Protein AF-A0A2N5K4A0-F1 (afdb_monomer_lite)

Sequence (76 aa):
MNLFITKRIRELKTAVLMLALVLGLLFSSHTTFAGSTSTSCDDGVCVTETCEGDNCSTSTSTGGTTDDVDDVDDDV

Secondary structure (DSSP, 8-state):
--HHHHHHHHHHHHHHHHHHHHHHHHHHHHS----EEEEEEETTEEEEEEEETTEEEEEEEE-----------S--

pLDDT: mean 76.98, std 12.36, range [51.12, 93.94]

Radius of gyration: 30.18 Å; chains: 1; bounding box: 57×25×94 Å

Foldseek 3Di:
DPPVVVVVVVVVVVVVVVVVVVVVVVVVVVPWDPWDWDWDDDPQKIWIWTDTPPDIDIDIDRNPPPCPPPPPPDDD

Structure (mmCIF, N/CA/C/O backbone):
data_AF-A0A2N5K4A0-F1
#
_entry.id   AF-A0A2N5K4A0-F1
#
loop_
_atom_site.group_PDB
_atom_site.id
_atom_site.type_symbol
_atom_site.label_atom_id
_atom_site.label_alt_id
_atom_site.label_comp_id
_atom_site.label_asym_id
_atom_site.label_entity_id
_atom_site.label_seq_id
_atom_site.pdbx_PDB_ins_code
_atom_site.Cartn_x
_atom_site.Cartn_y
_atom_site.Cartn_z
_atom_site.occupancy
_atom_site.B_iso_or_equiv
_atom_site.auth_seq_id
_atom_site.auth_comp_id
_atom_site.auth_asym_id
_atom_site.auth_atom_id
_atom_site.pdbx_PDB_model_num
ATOM 1 N N . MET A 1 1 ? -17.531 -10.117 52.550 1.00 53.94 1 MET A N 1
ATOM 2 C CA . MET A 1 1 ? -16.467 -9.401 51.805 1.00 53.94 1 MET A CA 1
ATOM 3 C C . MET A 1 1 ? -16.270 -9.866 50.350 1.00 53.94 1 MET A C 1
ATOM 5 O O . MET A 1 1 ? -15.441 -9.285 49.666 1.00 53.94 1 MET A O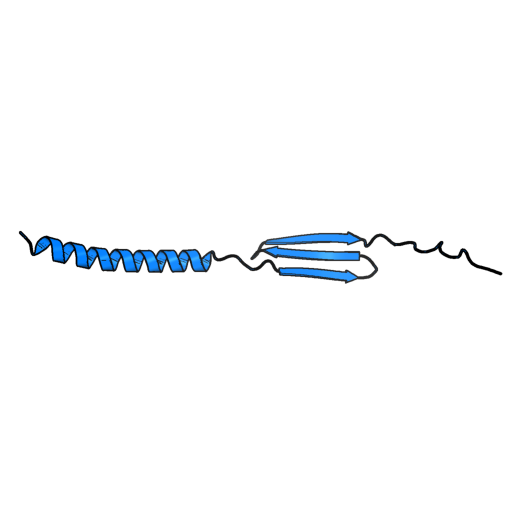 1
ATOM 9 N N . ASN A 1 2 ? -17.072 -10.794 49.801 1.00 51.12 2 ASN A N 1
ATOM 10 C CA . ASN A 1 2 ? -16.766 -11.397 48.485 1.00 51.12 2 ASN A CA 1
ATOM 11 C C . ASN A 1 2 ? -17.511 -10.794 47.276 1.00 51.12 2 ASN A C 1
ATOM 13 O O . ASN A 1 2 ? -17.209 -11.141 46.139 1.00 51.12 2 ASN A O 1
ATOM 17 N N . LEU A 1 3 ? -18.448 -9.866 47.497 1.00 57.16 3 LEU A N 1
ATOM 18 C CA . LEU A 1 3 ? -19.225 -9.220 46.423 1.00 57.16 3 LEU A CA 1
ATOM 19 C C . LEU A 1 3 ? -18.511 -8.014 45.788 1.00 57.16 3 LEU A C 1
ATOM 21 O O . LEU A 1 3 ? -18.837 -7.608 44.675 1.00 57.16 3 LEU A O 1
ATOM 25 N N . PHE A 1 4 ? -17.519 -7.442 46.474 1.00 60.47 4 PHE A N 1
ATOM 26 C CA . PHE A 1 4 ? -16.779 -6.283 45.965 1.00 60.47 4 PHE A CA 1
ATOM 27 C C . PHE A 1 4 ? -15.742 -6.690 44.909 1.00 60.47 4 PHE A C 1
ATOM 29 O O . PHE A 1 4 ? -15.535 -5.990 43.920 1.00 60.47 4 PHE A O 1
ATOM 36 N N . ILE A 1 5 ? -15.139 -7.868 45.092 1.00 69.44 5 ILE A N 1
ATOM 37 C CA . ILE A 1 5 ? -14.080 -8.405 44.232 1.00 69.44 5 ILE A CA 1
ATOM 38 C C . ILE A 1 5 ? -14.639 -8.736 42.842 1.00 69.44 5 ILE A C 1
ATOM 40 O O . ILE A 1 5 ? -14.082 -8.327 41.826 1.00 69.44 5 ILE A O 1
ATOM 44 N N . THR A 1 6 ? -15.802 -9.386 42.778 1.00 65.62 6 THR A N 1
ATOM 45 C CA . THR A 1 6 ? -16.460 -9.753 41.513 1.00 65.62 6 THR A CA 1
ATOM 46 C C . THR A 1 6 ? -16.920 -8.542 40.699 1.00 65.62 6 THR A C 1
ATOM 48 O O . THR A 1 6 ? -16.913 -8.604 39.469 1.00 65.62 6 THR A O 1
ATOM 51 N N . LYS A 1 7 ? -17.263 -7.420 41.348 1.00 68.75 7 LYS A N 1
ATOM 52 C CA . LYS A 1 7 ? -17.612 -6.172 40.650 1.00 68.75 7 LYS A CA 1
ATOM 53 C C . LYS A 1 7 ? -16.386 -5.512 40.007 1.00 68.75 7 LYS A C 1
ATOM 55 O O . LYS A 1 7 ? -16.430 -5.171 38.829 1.00 68.75 7 LYS A O 1
ATOM 60 N N . ARG A 1 8 ? -15.271 -5.422 40.740 1.00 68.50 8 ARG A N 1
ATOM 61 C CA . ARG A 1 8 ? -14.013 -4.828 40.246 1.00 68.50 8 ARG A CA 1
ATOM 62 C C . ARG A 1 8 ? -13.405 -5.610 39.080 1.00 68.50 8 ARG A C 1
ATOM 64 O O . ARG A 1 8 ? -12.910 -5.005 38.138 1.00 68.50 8 ARG A O 1
ATOM 71 N N . ILE A 1 9 ? -13.502 -6.942 39.100 1.00 80.88 9 ILE A N 1
ATOM 72 C CA . ILE A 1 9 ? -13.012 -7.797 38.004 1.00 80.88 9 ILE A CA 1
ATOM 73 C C . ILE A 1 9 ? -13.828 -7.583 36.721 1.00 80.88 9 ILE A C 1
ATOM 75 O O . ILE A 1 9 ? -13.271 -7.586 35.623 1.00 80.88 9 ILE A O 1
ATOM 79 N N . ARG A 1 10 ? -15.146 -7.367 36.844 1.00 79.94 10 ARG A N 1
ATOM 80 C CA . ARG A 1 10 ? -16.020 -7.132 35.687 1.00 79.94 10 ARG A CA 1
ATOM 81 C C . ARG A 1 10 ? -15.680 -5.819 34.981 1.00 79.94 10 ARG A C 1
ATOM 83 O O . ARG A 1 10 ? -15.565 -5.812 33.761 1.00 79.94 10 ARG A O 1
ATOM 90 N N . GLU A 1 11 ? -15.469 -4.757 35.754 1.00 80.06 11 GLU A N 1
ATOM 91 C CA . GLU A 1 11 ? -15.065 -3.440 35.243 1.00 80.06 11 GLU A CA 1
ATOM 92 C C . GLU A 1 11 ? -13.650 -3.477 34.632 1.00 80.06 11 GLU A C 1
ATOM 94 O O . GLU A 1 11 ? -13.411 -2.901 33.568 1.00 80.06 11 GLU A O 1
ATOM 99 N N . LEU A 1 12 ? -12.727 -4.234 35.240 1.00 83.25 12 LEU A N 1
ATOM 100 C CA . LEU A 1 12 ? -11.365 -4.405 34.730 1.00 83.25 12 LEU A CA 1
ATOM 101 C C . LEU A 1 12 ? -11.347 -5.117 33.370 1.00 83.25 12 LEU A C 1
ATOM 103 O O . LEU A 1 12 ? -10.650 -4.678 32.460 1.00 83.25 12 LEU A O 1
ATOM 107 N N . LYS A 1 13 ? -12.152 -6.174 33.190 1.00 84.25 13 LYS A N 1
ATOM 108 C CA . LYS A 1 13 ? -12.223 -6.910 31.916 1.00 84.25 13 LYS A CA 1
ATOM 109 C C . LYS A 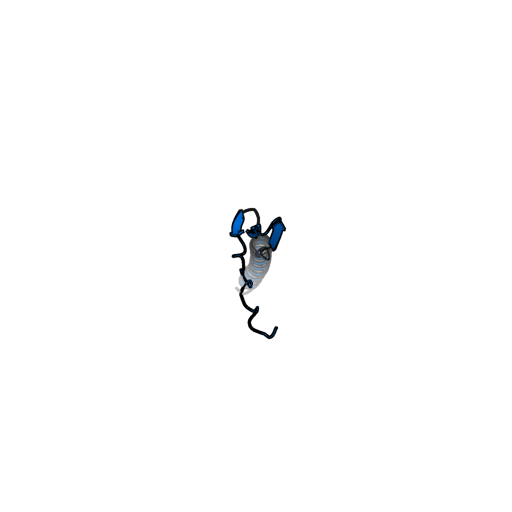1 13 ? -12.680 -6.013 30.764 1.00 84.25 13 LYS A C 1
ATOM 111 O O . LYS A 1 13 ? -12.117 -6.085 29.675 1.00 84.25 13 LYS A O 1
ATOM 116 N N . THR A 1 14 ? -13.677 -5.160 30.998 1.00 86.38 14 THR A N 1
ATOM 117 C CA . THR A 1 14 ? -14.162 -4.214 29.983 1.00 86.38 14 THR A CA 1
ATOM 118 C C . THR A 1 14 ? -13.134 -3.138 29.648 1.00 86.38 14 THR A C 1
ATOM 120 O O . THR A 1 14 ? -12.964 -2.816 28.476 1.00 86.38 14 THR A O 1
ATOM 123 N N . ALA A 1 15 ? -12.403 -2.627 30.643 1.00 84.38 15 ALA A N 1
ATOM 124 C CA . ALA A 1 15 ? -11.344 -1.647 30.410 1.00 84.38 15 ALA A CA 1
ATOM 125 C C . ALA A 1 15 ? -10.183 -2.244 29.596 1.00 84.38 15 ALA A C 1
ATOM 127 O O . ALA A 1 15 ? -9.706 -1.616 28.657 1.00 84.38 15 ALA A O 1
ATOM 128 N N . VAL A 1 16 ? -9.783 -3.483 29.900 1.00 89.19 16 VAL A N 1
ATOM 129 C CA . VAL A 1 16 ? -8.736 -4.203 29.155 1.00 89.19 16 VAL A CA 1
ATOM 130 C C . VAL A 1 16 ? -9.158 -4.462 27.706 1.00 89.19 16 VAL A C 1
ATOM 132 O O . VAL A 1 16 ? -8.346 -4.287 26.802 1.00 89.19 16 VAL A O 1
ATOM 135 N N . LEU A 1 17 ? -10.425 -4.816 27.462 1.00 87.75 17 LEU A N 1
ATOM 136 C CA . LEU A 1 17 ? -10.949 -4.999 26.103 1.00 87.75 17 LEU A CA 1
ATOM 137 C C . LEU A 1 17 ? -10.930 -3.697 25.291 1.00 87.75 17 LEU A C 1
ATOM 139 O O . LEU A 1 17 ? -10.505 -3.712 24.140 1.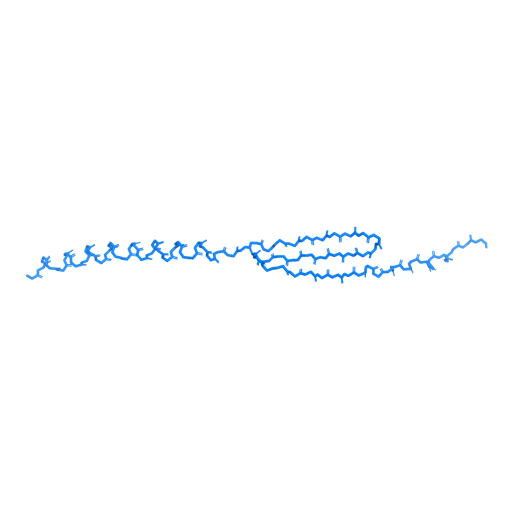00 87.75 17 LEU A O 1
ATOM 143 N N . MET A 1 18 ? -11.346 -2.576 25.887 1.00 85.06 18 MET A N 1
ATOM 144 C CA . MET A 1 18 ? -11.303 -1.267 25.224 1.00 85.06 18 MET A CA 1
ATOM 145 C C . MET A 1 18 ? -9.869 -0.830 24.924 1.00 85.06 18 MET A C 1
ATOM 147 O O . MET A 1 18 ? -9.583 -0.363 23.825 1.00 85.06 18 MET A O 1
ATOM 151 N N . LEU A 1 19 ? -8.953 -1.027 25.874 1.00 89.38 19 LEU A N 1
ATOM 152 C CA . LEU A 1 19 ? -7.540 -0.711 25.688 1.00 89.38 19 LEU A CA 1
ATOM 153 C C . LEU A 1 19 ? -6.929 -1.537 24.547 1.00 89.38 19 LEU A C 1
ATOM 155 O O . LEU A 1 19 ? -6.244 -0.983 23.695 1.00 89.38 19 LEU A O 1
ATOM 159 N N . ALA A 1 20 ? -7.210 -2.843 24.500 1.00 85.81 20 ALA A N 1
ATOM 160 C CA . ALA A 1 20 ? -6.740 -3.724 23.434 1.00 85.81 20 ALA A CA 1
ATOM 161 C C . ALA A 1 20 ? -7.292 -3.320 22.056 1.00 85.81 20 ALA A C 1
ATOM 163 O O . ALA A 1 20 ? -6.558 -3.351 21.074 1.00 85.81 20 ALA A O 1
ATOM 164 N N . LEU A 1 21 ? -8.556 -2.887 21.989 1.00 85.75 21 LEU A N 1
ATOM 165 C CA . LEU A 1 21 ? -9.173 -2.343 20.775 1.00 85.75 21 LEU A CA 1
ATOM 166 C C . LEU A 1 21 ? -8.467 -1.072 20.291 1.00 85.75 21 LEU A C 1
ATOM 168 O O . LEU A 1 21 ? -8.119 -0.977 19.119 1.00 85.75 21 LEU A O 1
ATOM 172 N N . VAL A 1 22 ? -8.215 -0.116 21.187 1.00 87.50 22 VAL A N 1
ATOM 173 C CA . VAL A 1 22 ? -7.526 1.140 20.849 1.00 87.50 22 VAL A CA 1
ATOM 174 C C . VAL A 1 22 ? -6.083 0.878 20.426 1.00 87.50 22 VAL A C 1
ATOM 176 O O . VAL A 1 22 ? -5.641 1.412 19.414 1.00 87.50 22 VAL A O 1
ATOM 179 N N . LEU A 1 23 ? -5.359 0.025 21.154 1.00 83.69 23 LEU A N 1
ATOM 180 C CA . LEU A 1 23 ? -3.999 -0.373 20.792 1.00 83.69 23 LEU A CA 1
ATOM 181 C C . LEU A 1 23 ? -3.966 -1.099 19.445 1.00 83.69 23 LEU A C 1
ATOM 183 O O . LEU A 1 23 ? -3.088 -0.816 18.641 1.00 83.69 23 LEU A O 1
ATOM 187 N N . GLY A 1 24 ? -4.936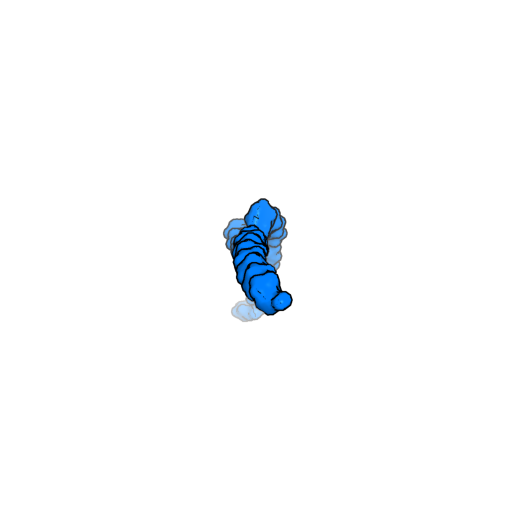 -1.973 19.165 1.00 79.69 24 GLY A N 1
ATOM 188 C CA . GLY A 1 24 ? -5.078 -2.631 17.867 1.00 79.69 24 GLY A CA 1
ATOM 189 C C . GLY A 1 24 ? -5.352 -1.649 16.727 1.00 79.69 24 GLY A C 1
ATOM 190 O O . GLY A 1 24 ? -4.746 -1.772 15.670 1.00 79.69 24 GLY A O 1
ATOM 191 N N . LEU A 1 25 ? -6.202 -0.640 16.944 1.00 78.94 25 LEU A N 1
ATOM 192 C CA . LEU A 1 25 ? -6.487 0.414 15.960 1.00 78.94 25 LEU A CA 1
ATOM 193 C C . LEU A 1 25 ? -5.279 1.328 15.716 1.00 78.94 25 LEU A C 1
ATOM 195 O O . LEU A 1 25 ? -4.979 1.645 14.566 1.00 78.94 25 LEU A O 1
ATOM 199 N N . LEU A 1 26 ? -4.554 1.709 16.772 1.00 79.00 26 LEU A N 1
ATOM 200 C CA . LEU A 1 26 ? -3.302 2.460 16.658 1.00 79.00 26 LEU A CA 1
ATOM 201 C C . LEU A 1 26 ? -2.270 1.644 15.879 1.00 79.00 26 LEU A C 1
ATOM 203 O O . LEU A 1 26 ? -1.708 2.134 14.908 1.00 79.00 26 LEU A O 1
ATOM 207 N N . PHE A 1 27 ? -2.079 0.374 16.239 1.00 70.44 27 PHE A N 1
ATOM 208 C CA . PHE A 1 27 ? -1.134 -0.500 15.551 1.00 70.44 27 PHE A CA 1
ATOM 209 C C . PHE A 1 27 ? -1.535 -0.733 14.093 1.00 70.44 27 PHE A C 1
ATOM 211 O O . PHE A 1 27 ? -0.676 -0.674 13.230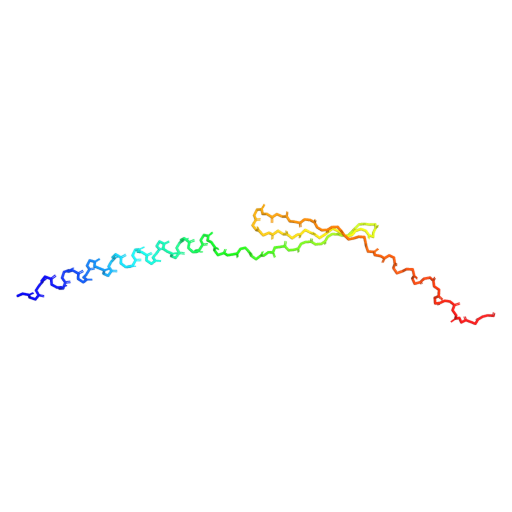 1.00 70.44 27 PHE A O 1
ATOM 218 N N . SER A 1 28 ? -2.828 -0.896 13.797 1.00 64.75 28 SER A N 1
ATOM 219 C CA . SER A 1 28 ? -3.348 -1.022 12.428 1.00 64.75 28 SER A CA 1
ATOM 220 C C . SER A 1 28 ? -3.178 0.253 11.598 1.00 64.75 28 SER A C 1
ATOM 222 O O . SER A 1 28 ? -3.105 0.174 10.378 1.00 64.75 28 SER A O 1
ATOM 224 N N . SER A 1 29 ? -3.105 1.419 12.243 1.00 63.91 29 SER A N 1
ATOM 225 C CA . SER A 1 29 ? -2.764 2.688 11.583 1.00 63.91 29 SER A CA 1
ATOM 226 C C . SER A 1 29 ? -1.257 2.816 11.318 1.00 63.91 29 SER A C 1
ATOM 228 O O . SER A 1 29 ? -0.844 3.616 10.486 1.00 63.91 29 SER A O 1
ATOM 230 N N . HIS A 1 30 ? -0.439 2.027 12.022 1.00 59.78 30 HIS A N 1
ATOM 231 C CA . HIS A 1 30 ? 1.019 1.988 11.912 1.00 59.78 30 HIS A CA 1
ATOM 232 C C . HIS A 1 30 ? 1.549 0.737 11.197 1.00 59.78 30 HIS A C 1
ATOM 234 O O . HIS A 1 30 ? 2.761 0.630 11.005 1.00 59.78 30 HIS A O 1
ATOM 240 N N . THR A 1 31 ? 0.692 -0.218 10.810 1.00 57.69 31 THR A N 1
ATOM 241 C CA . THR A 1 31 ? 1.142 -1.395 10.066 1.00 57.69 31 THR A CA 1
ATOM 242 C C . THR A 1 31 ? 1.664 -0.951 8.709 1.00 57.69 31 THR A C 1
ATOM 244 O O . THR A 1 31 ? 0.937 -0.411 7.880 1.00 57.69 31 THR A O 1
ATOM 247 N N . THR A 1 32 ? 2.960 -1.180 8.565 1.00 60.84 32 THR A N 1
ATOM 248 C CA . THR A 1 32 ? 3.888 -0.830 7.502 1.00 60.84 32 THR A CA 1
ATOM 249 C C . THR A 1 32 ? 3.336 -1.013 6.093 1.00 60.84 32 THR A C 1
ATOM 251 O O . THR A 1 32 ? 2.873 -2.088 5.712 1.00 60.84 32 THR A O 1
ATOM 254 N N . PHE A 1 33 ? 3.464 0.059 5.314 1.00 58.09 33 PHE A N 1
ATOM 255 C CA . PHE A 1 33 ? 3.325 0.081 3.866 1.00 58.09 33 PHE A CA 1
ATOM 256 C C . PHE A 1 33 ? 4.307 -0.927 3.263 1.00 58.09 33 PHE A C 1
ATOM 258 O O . PHE A 1 33 ? 5.511 -0.836 3.503 1.00 58.09 33 PHE A O 1
ATOM 265 N N . ALA A 1 34 ? 3.808 -1.903 2.505 1.00 60.75 34 ALA A N 1
ATOM 266 C CA . ALA A 1 34 ? 4.672 -2.688 1.638 1.00 60.75 34 ALA A CA 1
ATOM 267 C C . ALA A 1 34 ? 5.324 -1.701 0.662 1.00 60.75 34 ALA A C 1
ATOM 269 O O . ALA A 1 34 ? 4.628 -1.159 -0.194 1.00 60.75 34 ALA A O 1
ATOM 270 N N . GLY A 1 35 ? 6.613 -1.410 0.865 1.00 69.62 35 GLY A N 1
ATOM 271 C CA . GLY A 1 35 ? 7.369 -0.480 0.032 1.00 69.62 35 GLY A CA 1
ATOM 272 C C . GLY A 1 35 ? 7.146 -0.800 -1.440 1.00 69.62 35 GLY A C 1
ATOM 273 O O . GLY A 1 35 ? 7.318 -1.945 -1.861 1.00 69.62 35 GLY A O 1
ATOM 274 N N . SER A 1 36 ? 6.704 0.190 -2.208 1.00 83.75 36 SER A N 1
ATOM 275 C CA . SER A 1 36 ? 6.522 0.041 -3.644 1.00 83.75 36 SER A CA 1
ATOM 276 C C . SER A 1 36 ? 7.798 0.519 -4.313 1.00 83.75 36 SER A C 1
ATOM 278 O O . SER A 1 36 ? 8.118 1.708 -4.260 1.00 83.75 36 SER A O 1
ATOM 280 N N . THR A 1 37 ? 8.525 -0.411 -4.924 1.00 89.06 37 THR A N 1
ATOM 281 C CA . THR A 1 37 ? 9.657 -0.092 -5.793 1.00 89.06 37 THR A CA 1
ATOM 282 C C . THR A 1 37 ? 9.183 -0.136 -7.240 1.00 89.06 37 THR A C 1
ATOM 284 O O . THR A 1 37 ? 8.693 -1.163 -7.707 1.00 89.06 37 THR A O 1
ATOM 287 N N . SER A 1 38 ? 9.313 0.987 -7.936 1.00 91.00 38 SER A N 1
ATOM 288 C CA . SER A 1 38 ? 9.036 1.139 -9.359 1.00 91.00 38 SER A CA 1
ATOM 289 C C . SER A 1 38 ? 10.337 1.475 -10.078 1.00 91.00 38 SER A C 1
ATOM 291 O O . SER A 1 38 ? 11.040 2.395 -9.672 1.00 91.00 38 SER A O 1
ATOM 293 N N . THR A 1 39 ? 10.665 0.749 -11.143 1.00 90.06 39 THR A N 1
ATOM 294 C CA . THR A 1 39 ? 11.826 1.054 -11.988 1.00 90.06 39 THR A CA 1
ATOM 295 C C . THR A 1 39 ? 11.345 1.337 -13.402 1.00 90.06 39 THR A C 1
ATOM 297 O O . THR A 1 39 ? 10.694 0.494 -14.019 1.00 90.06 39 THR A O 1
ATOM 300 N N . SER A 1 40 ? 11.674 2.515 -13.919 1.00 91.94 40 SER A N 1
ATOM 301 C CA . SER A 1 40 ? 11.462 2.908 -15.311 1.00 91.94 40 SER A CA 1
ATOM 302 C C . SER A 1 40 ? 12.811 3.104 -15.996 1.00 91.94 40 SER A C 1
ATOM 304 O O . SER A 1 40 ? 13.733 3.636 -15.390 1.00 91.94 40 SER A O 1
ATOM 306 N N . CYS A 1 41 ? 12.951 2.670 -17.248 1.00 90.12 41 CYS A N 1
ATOM 307 C CA . CYS A 1 41 ? 14.173 2.869 -18.027 1.00 90.12 41 CYS A CA 1
ATOM 308 C C . CYS A 1 41 ? 13.833 3.512 -19.371 1.00 90.12 41 CYS A C 1
ATOM 310 O O . CYS A 1 41 ? 12.925 3.040 -20.055 1.00 90.12 41 CYS A O 1
ATOM 312 N N . ASP A 1 42 ? 14.571 4.559 -19.729 1.00 90.06 42 ASP A N 1
ATOM 313 C CA . ASP A 1 42 ? 14.438 5.307 -20.981 1.00 90.06 42 ASP A CA 1
ATOM 314 C C . ASP A 1 42 ? 15.840 5.689 -21.481 1.00 90.06 42 ASP A C 1
ATOM 316 O O . ASP A 1 42 ? 16.674 6.122 -20.687 1.00 90.06 42 ASP A O 1
ATOM 320 N N . ASP A 1 43 ? 16.138 5.447 -22.762 1.00 90.12 43 ASP A N 1
ATOM 321 C CA . ASP A 1 43 ? 17.440 5.740 -23.395 1.00 90.12 43 ASP A CA 1
ATOM 322 C C . ASP A 1 43 ? 18.687 5.294 -22.584 1.00 90.12 43 ASP A C 1
ATOM 324 O O . ASP A 1 43 ? 19.692 5.998 -22.490 1.00 90.12 43 ASP A O 1
ATOM 328 N N . GLY A 1 44 ? 18.633 4.109 -21.958 1.00 85.12 44 GLY A N 1
ATOM 329 C CA . GLY A 1 44 ? 19.737 3.561 -21.148 1.00 85.12 44 GLY A CA 1
ATOM 330 C C . GLY A 1 44 ? 19.875 4.170 -19.744 1.00 85.12 44 GLY A C 1
ATOM 331 O O . GLY A 1 44 ? 20.743 3.764 -18.969 1.00 85.12 44 GLY A O 1
ATOM 332 N N . VAL A 1 45 ? 19.000 5.105 -19.370 1.00 88.88 45 VAL A N 1
ATOM 333 C CA . VAL A 1 45 ? 18.903 5.671 -18.023 1.00 88.88 45 VAL A CA 1
ATOM 334 C C . VAL A 1 45 ? 17.747 5.005 -17.290 1.00 88.88 45 VAL A C 1
ATOM 336 O O . VAL A 1 45 ? 16.587 5.147 -17.666 1.00 88.88 45 VAL A O 1
ATOM 339 N N . CYS A 1 46 ? 18.054 4.293 -16.211 1.00 88.81 46 CYS A N 1
ATOM 340 C CA . CYS A 1 46 ? 17.057 3.686 -15.342 1.00 88.81 46 CYS A CA 1
ATOM 341 C C . CYS A 1 46 ? 16.836 4.545 -14.094 1.00 88.81 46 CYS A C 1
ATOM 343 O O . CYS A 1 46 ? 17.766 4.864 -13.354 1.00 88.81 46 CYS A O 1
ATOM 345 N N . VAL A 1 47 ? 15.586 4.894 -13.825 1.00 93.25 47 VAL A N 1
ATOM 346 C CA . VAL A 1 47 ? 15.135 5.583 -12.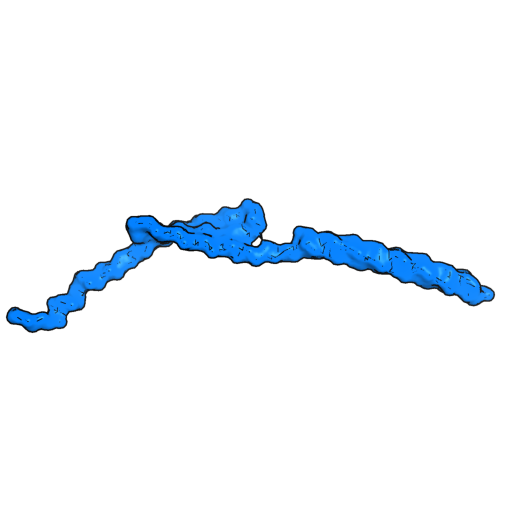620 1.00 93.25 47 VAL A CA 1
ATOM 347 C C . VAL A 1 47 ? 14.390 4.575 -11.756 1.00 93.25 47 VAL A C 1
ATOM 349 O O . VAL A 1 47 ? 13.373 4.020 -12.159 1.00 93.25 47 VAL A O 1
ATOM 352 N N . THR A 1 48 ? 14.907 4.317 -10.560 1.00 92.50 48 THR A N 1
ATOM 353 C CA . THR A 1 48 ? 14.260 3.480 -9.549 1.00 92.50 48 THR A CA 1
ATOM 354 C C . THR A 1 48 ? 13.692 4.369 -8.457 1.00 92.50 48 THR A C 1
ATOM 356 O O . THR A 1 48 ? 14.429 5.014 -7.718 1.00 92.50 48 THR A O 1
ATOM 359 N N . GLU A 1 49 ? 12.376 4.402 -8.341 1.00 93.94 49 GLU A N 1
ATOM 360 C CA . GLU A 1 49 ? 11.648 5.064 -7.272 1.00 93.94 49 GLU A CA 1
ATOM 361 C C . GLU A 1 49 ? 11.254 4.026 -6.222 1.00 93.94 49 GLU A C 1
ATOM 363 O O . GLU A 1 49 ? 10.590 3.038 -6.519 1.00 93.94 49 GLU A O 1
ATOM 368 N N . THR A 1 50 ? 11.686 4.227 -4.982 1.00 90.19 50 THR A N 1
ATOM 369 C CA . THR A 1 50 ? 11.258 3.418 -3.839 1.00 90.19 50 THR A CA 1
ATOM 370 C C . THR A 1 50 ? 10.472 4.308 -2.899 1.00 90.19 50 THR A C 1
ATOM 372 O O . THR A 1 50 ? 11.029 5.253 -2.337 1.00 90.19 50 THR A O 1
ATOM 375 N N . CYS A 1 51 ? 9.185 4.007 -2.742 1.00 84.38 51 CYS A N 1
ATOM 376 C CA . CYS A 1 51 ? 8.299 4.723 -1.835 1.00 84.38 51 CYS A CA 1
ATOM 377 C C . CYS A 1 51 ? 7.973 3.872 -0.612 1.00 84.38 51 CYS A C 1
ATOM 379 O O . CYS A 1 51 ? 7.618 2.698 -0.725 1.00 84.38 51 CYS A O 1
ATOM 381 N N . GLU A 1 52 ? 8.051 4.500 0.555 1.00 86.94 52 GLU A N 1
ATOM 382 C CA . GLU A 1 52 ? 7.615 3.965 1.838 1.00 86.94 52 GLU A CA 1
ATOM 383 C C . GLU A 1 52 ? 6.596 4.944 2.445 1.00 86.94 52 GLU A C 1
ATOM 385 O O . GLU A 1 52 ? 6.957 5.954 3.053 1.00 86.94 52 GLU A O 1
ATOM 390 N N . GLY A 1 53 ? 5.299 4.678 2.244 1.00 78.56 53 GLY A N 1
ATOM 391 C CA . GLY A 1 53 ? 4.235 5.616 2.616 1.00 78.56 53 GLY A CA 1
ATOM 392 C C . GLY A 1 53 ? 4.280 6.882 1.753 1.00 78.56 53 GLY A C 1
ATOM 393 O O . GLY A 1 53 ? 4.228 6.784 0.531 1.00 78.56 53 GLY A O 1
ATOM 394 N N . ASP A 1 54 ? 4.405 8.053 2.384 1.00 80.06 54 ASP A N 1
ATOM 395 C CA . ASP A 1 54 ? 4.508 9.356 1.700 1.00 80.06 54 ASP A CA 1
ATOM 396 C C . ASP A 1 54 ? 5.960 9.770 1.389 1.00 80.06 54 ASP A C 1
ATOM 398 O O . ASP A 1 54 ? 6.200 10.847 0.840 1.00 80.06 54 ASP A O 1
ATOM 402 N N . ASN A 1 55 ? 6.946 8.953 1.775 1.00 83.06 55 ASN A N 1
ATOM 403 C CA . ASN A 1 55 ? 8.356 9.251 1.563 1.00 83.06 55 ASN A CA 1
ATOM 404 C C . ASN A 1 55 ? 8.889 8.437 0.383 1.00 83.06 55 ASN A C 1
ATOM 406 O O . ASN A 1 55 ? 9.025 7.216 0.471 1.00 83.06 55 ASN A O 1
ATOM 410 N N . CYS A 1 56 ? 9.202 9.117 -0.715 1.00 85.75 56 CYS A N 1
ATOM 411 C CA . CYS A 1 56 ? 9.755 8.502 -1.915 1.00 85.75 56 CYS A CA 1
ATOM 412 C C . CYS A 1 56 ? 11.223 8.891 -2.081 1.00 85.75 56 CYS A C 1
ATOM 414 O O . CYS A 1 56 ? 11.603 10.052 -1.933 1.00 85.75 56 CYS A O 1
ATOM 416 N N . SER A 1 57 ? 12.048 7.898 -2.398 1.00 93.06 57 SER A N 1
ATOM 417 C CA . SER A 1 57 ? 13.449 8.076 -2.758 1.00 93.06 57 SER A CA 1
ATOM 418 C C . SER A 1 57 ? 13.652 7.658 -4.207 1.00 93.06 57 SER A C 1
ATOM 420 O O . SER A 1 57 ? 13.253 6.568 -4.617 1.00 93.06 57 SER A O 1
ATOM 422 N N . THR A 1 58 ? 14.262 8.539 -4.993 1.00 89.94 58 THR A N 1
ATOM 423 C CA . THR A 1 58 ? 14.543 8.295 -6.408 1.00 89.94 58 THR A CA 1
ATOM 424 C C . THR A 1 58 ? 16.035 8.041 -6.575 1.00 89.94 58 THR A C 1
ATOM 426 O O . THR A 1 58 ? 16.859 8.871 -6.198 1.00 89.94 58 THR A O 1
ATOM 429 N N . SER A 1 59 ? 16.385 6.888 -7.133 1.00 91.94 59 SER A N 1
ATOM 430 C CA . SER A 1 59 ? 17.751 6.506 -7.481 1.00 91.94 59 SER A CA 1
ATOM 431 C C . SER A 1 59 ? 17.866 6.407 -8.994 1.00 91.94 59 SER A C 1
ATOM 433 O O . SER A 1 59 ? 17.183 5.594 -9.612 1.00 91.94 59 SER A O 1
ATOM 435 N N . THR A 1 60 ? 18.733 7.214 -9.595 1.00 88.81 60 THR A N 1
ATOM 436 C CA . THR A 1 60 ? 19.008 7.151 -11.034 1.00 88.81 60 THR A CA 1
ATOM 437 C C . THR A 1 60 ? 20.288 6.363 -11.266 1.00 88.81 60 THR A C 1
ATOM 439 O O . THR A 1 60 ? 21.329 6.680 -10.693 1.00 88.81 60 THR A O 1
ATOM 442 N N . SER A 1 61 ? 20.217 5.345 -12.114 1.00 85.50 61 SER A N 1
ATOM 443 C CA . SER A 1 61 ? 21.354 4.562 -12.575 1.00 85.50 61 SER A CA 1
ATOM 444 C C . SER A 1 61 ? 21.381 4.608 -14.094 1.00 85.50 61 SER A C 1
ATOM 446 O O . SER A 1 61 ? 20.460 4.144 -14.761 1.00 85.50 61 SER A O 1
ATOM 448 N N . THR A 1 62 ? 22.439 5.181 -14.652 1.00 85.62 62 THR A N 1
ATOM 449 C CA . THR A 1 62 ? 22.760 4.982 -16.063 1.00 85.62 62 THR A CA 1
ATOM 450 C C . THR A 1 62 ? 23.222 3.539 -16.189 1.00 85.62 62 THR A C 1
ATOM 452 O O . THR A 1 62 ? 24.214 3.168 -15.555 1.00 85.62 62 THR A O 1
ATOM 455 N N . GLY A 1 63 ? 22.472 2.714 -16.922 1.00 71.12 63 GLY A N 1
ATOM 456 C CA . GLY A 1 63 ? 22.905 1.366 -17.255 1.00 71.12 63 GLY A CA 1
ATOM 457 C C . GLY A 1 63 ? 24.212 1.515 -18.007 1.00 71.12 63 GLY A C 1
ATOM 458 O O . GLY A 1 63 ? 24.222 2.061 -19.109 1.00 71.12 63 GLY A O 1
ATOM 459 N N . GLY A 1 64 ? 25.320 1.152 -17.356 1.00 63.16 64 GLY A N 1
ATOM 460 C CA . GLY A 1 64 ? 26.627 1.169 -17.990 1.00 63.16 64 GLY A CA 1
ATOM 461 C C . GLY A 1 64 ? 26.493 0.408 -19.295 1.00 63.16 64 GLY A C 1
ATOM 462 O O . GLY A 1 64 ? 25.967 -0.706 -19.293 1.00 63.16 64 GLY A O 1
ATOM 463 N N . THR A 1 65 ? 26.886 1.047 -20.392 1.00 57.16 65 THR A N 1
ATOM 464 C CA . THR A 1 65 ? 27.050 0.368 -21.663 1.00 57.16 65 THR A CA 1
ATOM 465 C C . THR A 1 65 ? 27.905 -0.855 -21.369 1.00 57.16 65 THR A C 1
ATOM 467 O O . THR A 1 65 ? 29.073 -0.742 -20.998 1.00 57.16 65 THR A O 1
ATOM 470 N N . THR A 1 66 ? 27.327 -2.049 -21.465 1.00 62.34 66 THR A N 1
ATOM 471 C CA . THR A 1 66 ? 28.144 -3.150 -21.929 1.00 62.34 66 THR A CA 1
ATOM 472 C C . THR A 1 66 ? 28.419 -2.798 -23.378 1.00 62.34 66 THR A C 1
ATOM 474 O O . THR A 1 66 ? 27.639 -3.092 -24.282 1.00 62.34 66 THR A O 1
ATOM 477 N N . ASP A 1 67 ? 29.498 -2.039 -23.576 1.00 59.38 67 ASP A N 1
ATOM 478 C CA . ASP A 1 67 ? 30.253 -2.063 -24.815 1.00 59.38 67 ASP A CA 1
ATOM 479 C C . ASP A 1 67 ? 30.770 -3.504 -24.974 1.00 59.38 67 ASP A C 1
ATOM 481 O O . ASP A 1 67 ? 31.957 -3.778 -24.854 1.00 59.38 67 ASP A O 1
ATOM 485 N N . ASP A 1 68 ? 29.853 -4.443 -25.235 1.00 59.81 68 ASP A N 1
ATOM 486 C CA . ASP A 1 68 ? 30.123 -5.754 -25.825 1.00 59.81 68 ASP A CA 1
ATOM 487 C C . ASP A 1 68 ? 30.367 -5.537 -27.333 1.00 59.81 68 ASP A C 1
ATOM 489 O O . ASP A 1 68 ? 29.798 -6.194 -28.203 1.00 59.81 68 ASP A O 1
ATOM 493 N N . VAL A 1 69 ? 31.170 -4.523 -27.655 1.00 64.56 69 VAL A N 1
ATOM 494 C CA . VAL A 1 69 ? 31.745 -4.286 -28.970 1.00 64.56 69 VAL A CA 1
ATOM 495 C C . VAL A 1 69 ? 33.221 -4.570 -28.781 1.00 64.56 69 VAL A C 1
ATOM 497 O O . VAL A 1 69 ? 33.974 -3.652 -28.505 1.00 64.56 69 VAL A O 1
ATOM 500 N N . ASP A 1 70 ? 33.573 -5.855 -28.783 1.00 62.06 70 ASP A N 1
ATOM 501 C CA . ASP A 1 70 ? 34.888 -6.371 -29.202 1.00 62.06 70 ASP A CA 1
ATOM 502 C C . ASP A 1 70 ? 34.956 -7.921 -29.172 1.00 62.06 70 ASP A C 1
ATOM 504 O O . ASP A 1 70 ? 36.014 -8.482 -29.430 1.00 62.06 70 ASP A O 1
ATOM 508 N N . ASP A 1 71 ? 33.837 -8.647 -29.003 1.00 64.38 71 ASP A N 1
ATOM 509 C CA . ASP A 1 71 ? 33.751 -10.084 -29.346 1.00 64.38 71 ASP A CA 1
ATOM 510 C C . ASP A 1 71 ? 33.587 -10.297 -30.875 1.00 64.38 71 ASP A C 1
ATOM 512 O O . ASP A 1 71 ? 32.728 -11.049 -31.336 1.00 64.38 71 ASP A O 1
ATOM 516 N N . VAL A 1 72 ? 34.398 -9.613 -31.692 1.00 66.31 72 VAL A N 1
ATOM 517 C CA . VAL A 1 72 ? 34.610 -9.973 -33.110 1.00 66.31 72 VAL A CA 1
ATOM 518 C C . VAL A 1 72 ? 36.045 -10.475 -33.284 1.00 66.31 72 VAL A C 1
ATOM 520 O O . VAL A 1 72 ? 36.806 -9.982 -34.111 1.00 66.31 72 VAL A O 1
ATOM 523 N N . ASP A 1 73 ? 36.399 -11.474 -32.477 1.00 70.38 73 ASP A N 1
ATOM 524 C CA . ASP A 1 73 ? 37.361 -12.512 -32.844 1.00 70.38 73 ASP A CA 1
ATOM 525 C C . ASP A 1 73 ? 36.555 -13.687 -33.440 1.00 70.38 73 ASP A C 1
ATOM 527 O O . ASP A 1 73 ? 36.007 -14.483 -32.686 1.00 70.38 73 ASP A O 1
ATOM 531 N N . ASP A 1 74 ? 36.411 -13.761 -34.771 1.00 66.25 74 ASP A N 1
ATOM 532 C CA . ASP A 1 74 ? 36.363 -15.031 -35.532 1.00 66.25 74 ASP A CA 1
ATOM 533 C C . ASP A 1 74 ? 36.238 -14.763 -37.054 1.00 66.25 74 ASP A C 1
ATOM 535 O O . ASP A 1 74 ? 35.192 -14.377 -37.579 1.00 66.25 74 ASP A O 1
ATOM 539 N N . ASP A 1 75 ? 37.347 -15.026 -37.751 1.00 66.38 75 ASP A N 1
ATOM 540 C CA . ASP A 1 75 ? 37.413 -15.660 -39.076 1.00 66.38 75 ASP A CA 1
ATOM 541 C C . ASP A 1 75 ? 36.864 -14.954 -40.345 1.00 66.38 75 ASP A C 1
ATOM 543 O O . ASP A 1 75 ? 35.795 -15.314 -40.846 1.00 66.38 75 ASP A O 1
ATOM 547 N N . VAL A 1 76 ? 37.689 -14.106 -40.999 1.00 63.31 76 VAL A N 1
ATOM 548 C CA . VAL A 1 76 ? 37.812 -14.019 -42.487 1.00 63.31 76 VAL A CA 1
ATOM 549 C C . VAL A 1 76 ? 39.258 -13.759 -42.916 1.00 63.31 76 VAL A C 1
ATOM 551 O O . VAL A 1 76 ? 39.863 -12.788 -42.410 1.00 63.31 76 VAL A O 1
#